Protein AF-A0A533W131-F1 (afdb_monomer)

pLDDT: mean 86.51, std 12.81, range [50.19, 98.12]

Sequence (50 aa):
MQAVGMGERVGIVGVGYEGFRPLISDLSARELMFEAASKAYSDAEVDPRK

Solvent-accessible surface area (backbone atoms only — not comparable to full-atom values): 3394 Å² total; per-residue (Å²): 135,83,83,72,84,76,67,85,88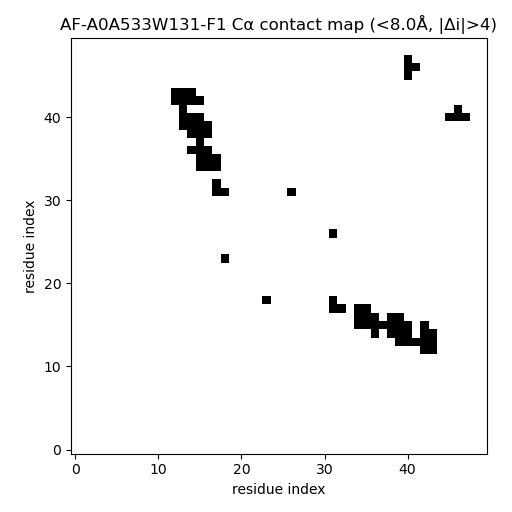,82,81,89,66,50,68,47,72,62,79,96,54,101,73,73,87,88,57,53,73,67,53,41,50,50,52,11,48,54,40,15,31,58,62,42,74,50,69,94,87,118

Structure (mmCIF, N/CA/C/O backbone):
data_AF-A0A533W131-F1
#
_entry.id   AF-A0A533W131-F1
#
loop_
_atom_site.group_PDB
_atom_site.id
_atom_site.type_symbol
_atom_site.label_atom_id
_atom_site.label_alt_id
_atom_site.label_comp_id
_atom_site.label_asym_id
_atom_site.label_entity_id
_atom_site.label_seq_id
_atom_site.pdbx_PDB_ins_code
_atom_site.Cartn_x
_atom_site.Cartn_y
_atom_site.Cartn_z
_atom_site.occupancy
_atom_site.B_iso_or_equiv
_atom_site.auth_seq_id
_atom_site.auth_comp_id
_atom_site.auth_asym_id
_atom_site.auth_atom_id
_atom_site.pdbx_PDB_model_num
ATOM 1 N N . MET A 1 1 ? -24.368 -21.642 27.145 1.00 50.19 1 MET A N 1
ATOM 2 C CA . MET A 1 1 ? -23.843 -21.275 25.814 1.00 50.19 1 MET A CA 1
ATOM 3 C C . MET A 1 1 ? -22.575 -20.473 26.059 1.00 50.19 1 MET A C 1
ATOM 5 O O . MET A 1 1 ? -22.678 -19.353 26.536 1.00 50.19 1 MET A O 1
ATOM 9 N N . GLN A 1 2 ? -21.402 -21.109 25.961 1.00 50.47 2 GLN A N 1
ATOM 10 C CA . GLN A 1 2 ? -20.140 -20.495 26.393 1.00 50.47 2 GLN A CA 1
ATOM 11 C C . GLN A 1 2 ? -19.727 -19.354 25.456 1.00 50.47 2 GLN A C 1
ATOM 13 O O . GLN A 1 2 ? -19.826 -19.489 24.238 1.00 50.47 2 GLN A O 1
ATOM 18 N N . ALA A 1 3 ? -19.254 -18.253 26.040 1.00 58.72 3 ALA A N 1
ATOM 19 C CA . ALA A 1 3 ? -18.588 -17.179 25.323 1.00 58.72 3 ALA A CA 1
ATOM 20 C C . ALA A 1 3 ? -17.220 -17.687 24.853 1.00 58.72 3 ALA A C 1
ATOM 22 O O . ALA A 1 3 ? -16.304 -17.868 25.654 1.00 58.72 3 ALA A O 1
ATOM 23 N N . VAL A 1 4 ? -17.094 -17.948 23.552 1.00 59.62 4 VAL A N 1
ATOM 24 C CA . VAL A 1 4 ? -15.785 -18.051 22.906 1.00 59.62 4 VAL A CA 1
ATOM 25 C C . VAL A 1 4 ? -15.094 -16.711 23.127 1.00 59.62 4 VAL A C 1
ATOM 27 O O . VAL A 1 4 ? -15.676 -15.672 22.821 1.00 59.62 4 VAL A O 1
ATOM 30 N N . GLY A 1 5 ? -13.881 -16.722 23.682 1.00 66.25 5 GLY A N 1
ATOM 31 C CA . GLY A 1 5 ? -13.026 -15.541 23.706 1.00 66.25 5 GLY A CA 1
ATOM 32 C C . GLY A 1 5 ? -12.772 -15.108 22.268 1.00 66.25 5 GLY A C 1
ATOM 33 O O . GLY A 1 5 ? -11.922 -15.675 21.587 1.00 66.25 5 GLY A O 1
ATOM 34 N N . MET A 1 6 ? -13.576 -14.171 21.773 1.00 64.69 6 MET A N 1
ATOM 35 C CA . MET A 1 6 ? -13.413 -13.619 20.440 1.00 64.69 6 MET A CA 1
ATOM 36 C C . MET A 1 6 ? -12.221 -12.677 20.506 1.00 64.69 6 MET A C 1
ATOM 38 O O . MET A 1 6 ? -12.358 -11.531 20.927 1.00 64.69 6 MET A O 1
ATOM 42 N N . GLY A 1 7 ? -11.047 -13.180 20.121 1.00 74.31 7 GLY A N 1
ATOM 43 C CA . GLY A 1 7 ? -9.941 -12.309 19.740 1.00 74.31 7 GLY A CA 1
ATOM 44 C C . GLY A 1 7 ? -10.431 -11.266 18.732 1.00 74.31 7 GLY A C 1
ATOM 45 O O . GLY A 1 7 ? -11.416 -11.494 18.019 1.00 74.31 7 GLY A O 1
ATOM 46 N N . GLU A 1 8 ? -9.781 -10.106 18.715 1.00 83.75 8 GLU A N 1
ATOM 47 C CA . GLU A 1 8 ? -10.162 -9.002 17.836 1.00 83.75 8 GLU A CA 1
ATOM 48 C C . GLU A 1 8 ? -10.320 -9.494 16.390 1.00 83.75 8 GLU A C 1
ATOM 50 O O . GLU A 1 8 ? -9.473 -10.217 15.859 1.00 83.75 8 GLU A O 1
ATOM 55 N N . ARG A 1 9 ? -11.447 -9.153 15.751 1.00 87.31 9 ARG A N 1
ATOM 56 C CA . ARG A 1 9 ? -11.688 -9.546 14.360 1.00 87.31 9 ARG A CA 1
ATOM 57 C C . ARG A 1 9 ? -10.920 -8.601 13.446 1.00 87.31 9 ARG A C 1
ATOM 59 O O . ARG A 1 9 ? -11.290 -7.439 13.321 1.00 87.31 9 ARG A O 1
ATOM 66 N N . VAL A 1 10 ? -9.880 -9.121 12.806 1.00 90.81 10 VAL A N 1
ATOM 67 C CA . VAL A 1 10 ? -9.016 -8.374 11.883 1.00 90.81 10 VAL A CA 1
ATOM 68 C C . VAL A 1 10 ? -9.428 -8.647 10.434 1.00 90.81 10 VAL A C 1
ATOM 70 O O . VAL A 1 10 ? -9.798 -9.771 10.092 1.00 90.81 10 VAL A O 1
ATOM 73 N N . GLY A 1 11 ? -9.353 -7.622 9.581 1.00 93.69 11 GLY A N 1
ATOM 74 C CA . GLY A 1 11 ? -9.575 -7.717 8.137 1.00 93.69 11 GLY A CA 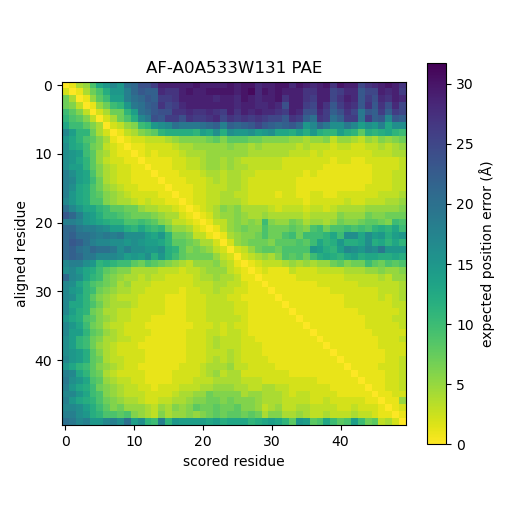1
ATOM 75 C C . GLY A 1 11 ? -8.533 -6.919 7.350 1.00 93.69 11 GLY A C 1
ATOM 76 O O . GLY A 1 11 ? -7.954 -5.968 7.871 1.00 93.69 11 GLY A O 1
ATOM 77 N N . ILE A 1 12 ? -8.292 -7.320 6.099 1.00 95.25 12 ILE A N 1
ATOM 78 C CA . ILE A 1 12 ? -7.455 -6.574 5.148 1.00 95.25 12 ILE A CA 1
ATOM 79 C C . ILE A 1 12 ? -8.352 -5.549 4.456 1.00 95.25 12 ILE A C 1
ATOM 81 O O . ILE A 1 12 ? -9.375 -5.926 3.888 1.00 95.25 12 ILE A O 1
ATOM 85 N N . VAL A 1 13 ? -7.974 -4.274 4.522 1.00 95.69 13 VAL A N 1
ATOM 86 C CA . VAL A 1 13 ? -8.774 -3.152 3.997 1.00 95.69 13 VAL A CA 1
ATOM 87 C C . VAL A 1 13 ? -8.184 -2.511 2.742 1.00 95.69 13 VAL A C 1
ATOM 89 O O . VAL A 1 13 ? -8.864 -1.718 2.111 1.00 95.69 13 VAL A O 1
ATOM 92 N N . GLY A 1 14 ? -6.954 -2.867 2.367 1.00 97.12 14 GLY A N 1
ATOM 93 C CA . GLY A 1 14 ? -6.351 -2.438 1.109 1.00 97.12 14 GLY A CA 1
ATOM 94 C C . GLY A 1 14 ? -5.098 -3.233 0.761 1.00 97.12 14 GLY A C 1
ATOM 95 O O . GLY A 1 14 ? -4.440 -3.802 1.639 1.00 97.12 14 GLY A O 1
ATOM 96 N N . VAL A 1 15 ? -4.781 -3.294 -0.531 1.00 97.12 15 VAL A N 1
ATOM 97 C CA . VAL A 1 15 ? -3.637 -4.031 -1.082 1.00 97.12 15 VAL A CA 1
ATOM 98 C C . VAL A 1 15 ? -2.903 -3.165 -2.104 1.00 97.12 15 VAL A C 1
ATOM 100 O O . VAL A 1 15 ? -3.510 -2.485 -2.923 1.00 97.12 15 VAL A O 1
ATOM 103 N N . GLY A 1 16 ? -1.571 -3.210 -2.094 1.00 96.88 16 GLY A N 1
ATOM 104 C CA . GLY A 1 16 ? -0.739 -2.487 -3.052 1.00 96.88 16 GLY A CA 1
ATOM 105 C C . GLY A 1 16 ? 0.510 -3.2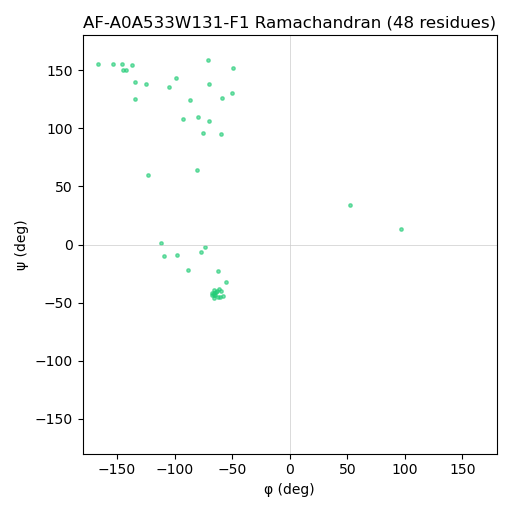72 -3.426 1.00 96.88 16 GLY A C 1
ATOM 106 O O . GLY A 1 16 ? 1.012 -4.082 -2.647 1.00 96.88 16 GLY A O 1
ATOM 107 N N . TYR A 1 17 ? 0.993 -3.055 -4.648 1.00 95.06 17 TYR A N 1
ATOM 108 C CA . TYR A 1 17 ? 2.132 -3.779 -5.205 1.00 95.06 17 TYR A CA 1
ATOM 109 C C . TYR A 1 17 ? 2.979 -2.897 -6.130 1.00 95.06 17 TYR A C 1
ATOM 111 O O . TYR A 1 17 ? 2.490 -1.939 -6.736 1.00 95.06 17 TYR A O 1
ATOM 119 N N . GLU A 1 18 ? 4.256 -3.247 -6.272 1.00 93.81 18 GLU A N 1
ATOM 120 C CA . GLU A 1 18 ? 5.198 -2.619 -7.200 1.00 93.81 18 GLU A CA 1
ATOM 121 C C . GLU A 1 18 ? 6.295 -3.626 -7.590 1.00 93.81 18 GLU A C 1
ATOM 123 O O . GLU A 1 18 ? 6.565 -4.564 -6.842 1.00 93.81 18 GLU A O 1
ATOM 128 N N . GLY A 1 19 ? 6.919 -3.447 -8.759 1.00 86.81 19 GLY A N 1
ATOM 129 C CA . GLY A 1 19 ? 8.055 -4.270 -9.188 1.00 86.81 19 GLY A CA 1
ATOM 130 C C . GLY A 1 19 ? 7.717 -5.443 -10.112 1.00 86.81 19 GLY A C 1
ATOM 131 O O . GLY A 1 19 ? 8.571 -6.285 -10.361 1.00 86.81 19 GLY A O 1
ATOM 132 N N . PHE A 1 20 ? 6.518 -5.511 -10.696 1.00 84.69 20 PHE A N 1
ATOM 133 C CA . PHE A 1 20 ? 6.219 -6.507 -11.738 1.00 84.69 20 PHE A CA 1
ATOM 134 C C . PHE A 1 20 ? 6.744 -6.065 -13.108 1.00 84.69 20 PHE A C 1
ATOM 136 O O . PHE A 1 20 ? 5.978 -5.812 -14.037 1.00 84.69 20 PHE A O 1
ATOM 143 N N . ARG A 1 21 ? 8.068 -5.945 -13.233 1.00 86.00 21 ARG A N 1
ATOM 144 C CA . ARG A 1 21 ? 8.737 -5.634 -14.500 1.00 86.00 21 ARG A CA 1
ATOM 145 C C . ARG A 1 21 ? 10.061 -6.397 -14.650 1.00 86.00 21 ARG A C 1
ATOM 147 O O . ARG A 1 21 ? 10.690 -6.693 -13.639 1.00 86.00 21 ARG A O 1
ATOM 154 N N . PRO A 1 22 ? 10.495 -6.723 -15.888 1.00 78.75 22 PRO A N 1
ATOM 155 C CA . PRO A 1 22 ? 11.625 -7.633 -16.134 1.00 78.75 22 PRO A CA 1
ATOM 156 C C . PRO A 1 22 ? 12.983 -7.167 -15.594 1.00 78.75 22 PRO A C 1
ATOM 158 O O . PRO A 1 22 ? 13.871 -7.988 -15.383 1.00 78.75 22 PRO A O 1
ATOM 161 N N . LEU A 1 23 ? 13.156 -5.860 -15.386 1.00 74.06 23 LEU A N 1
ATOM 162 C CA . LEU A 1 23 ? 14.357 -5.274 -14.806 1.00 74.06 23 LEU A CA 1
ATOM 163 C C . LEU A 1 23 ? 13.937 -4.248 -13.749 1.00 74.06 23 LEU A C 1
ATOM 165 O O . LEU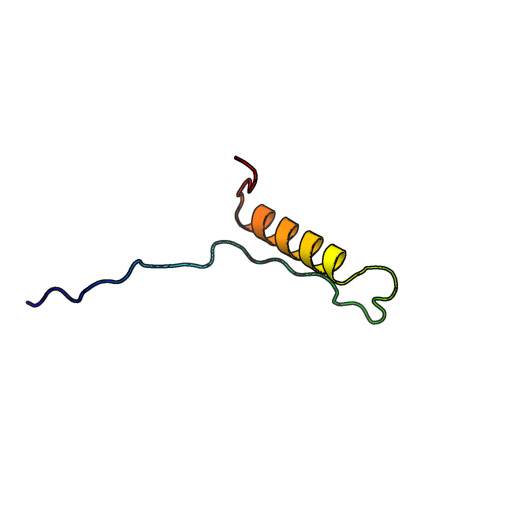 A 1 23 ? 13.176 -3.330 -14.054 1.00 74.06 23 LEU A O 1
ATOM 169 N N . ILE A 1 24 ? 14.436 -4.406 -12.524 1.00 75.12 24 ILE A N 1
ATOM 170 C CA . ILE A 1 24 ? 14.212 -3.479 -11.405 1.00 75.12 24 ILE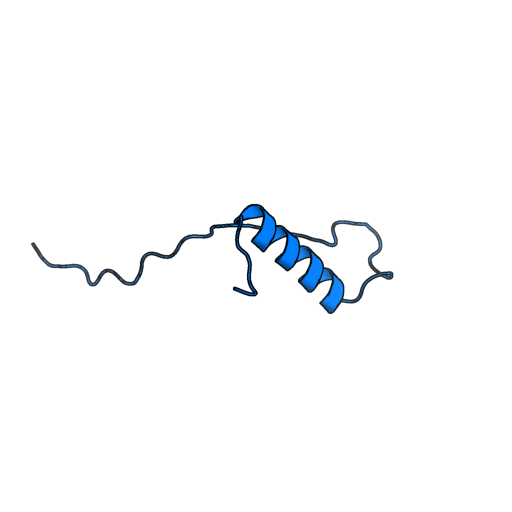 A CA 1
ATOM 171 C C . ILE A 1 24 ? 15.578 -3.004 -10.899 1.00 75.12 24 ILE A C 1
ATOM 173 O O . ILE A 1 24 ? 15.995 -3.300 -9.783 1.00 75.12 24 ILE A O 1
ATOM 177 N N . SER A 1 25 ? 16.347 -2.359 -11.773 1.00 70.88 25 SER A N 1
ATOM 178 C CA . SER A 1 25 ? 17.640 -1.758 -11.411 1.00 70.88 25 SER A CA 1
ATOM 179 C C . SER A 1 25 ? 17.531 -0.260 -11.125 1.00 70.88 25 SER A C 1
ATOM 181 O O . SER A 1 25 ? 18.506 0.356 -10.711 1.00 70.88 25 SER A O 1
ATOM 183 N N . ASP A 1 26 ? 16.370 0.326 -11.411 1.00 78.56 26 ASP A N 1
ATOM 184 C CA . ASP A 1 26 ? 16.078 1.753 -11.318 1.00 78.56 26 ASP A CA 1
ATOM 185 C C . ASP A 1 26 ? 15.571 2.173 -9.934 1.00 78.56 26 ASP A C 1
ATOM 187 O O . ASP A 1 26 ? 15.709 3.339 -9.579 1.00 78.56 26 ASP A O 1
ATOM 191 N N . LEU A 1 27 ? 15.026 1.234 -9.152 1.00 82.44 27 LEU A N 1
ATOM 192 C CA . LEU A 1 27 ? 14.482 1.489 -7.819 1.00 82.44 27 LEU A CA 1
ATOM 193 C C . LEU A 1 27 ? 15.124 0.594 -6.763 1.00 82.44 27 LEU A C 1
ATOM 195 O O . LEU A 1 27 ? 15.286 -0.615 -6.934 1.00 82.44 27 LEU A O 1
ATOM 199 N N . SER A 1 28 ? 15.424 1.192 -5.619 1.00 89.56 28 SER A N 1
ATOM 200 C CA . SER A 1 28 ? 15.807 0.477 -4.410 1.00 89.56 28 SER A CA 1
ATOM 201 C C . SER A 1 28 ? 14.617 -0.268 -3.799 1.00 89.56 28 SER A C 1
ATOM 203 O O . SER A 1 28 ? 13.454 0.102 -3.971 1.00 89.56 28 SER A O 1
ATOM 205 N N . ALA A 1 29 ? 14.901 -1.279 -2.972 1.00 88.94 29 ALA A N 1
ATOM 206 C CA . ALA A 1 29 ? 13.868 -1.990 -2.215 1.00 88.94 29 ALA A CA 1
ATOM 207 C C . ALA A 1 29 ? 12.999 -1.052 -1.356 1.00 88.94 29 ALA A C 1
ATOM 209 O O . ALA A 1 29 ? 11.810 -1.302 -1.167 1.00 88.94 29 ALA A O 1
ATOM 210 N N . ARG A 1 30 ? 13.577 0.048 -0.856 1.00 92.00 30 ARG A N 1
ATOM 211 C CA . ARG A 1 30 ? 12.848 1.051 -0.073 1.00 92.00 30 ARG A CA 1
ATOM 212 C C . ARG A 1 30 ? 11.822 1.794 -0.920 1.00 92.00 30 ARG A C 1
ATOM 214 O O . ARG A 1 30 ? 10.718 2.030 -0.444 1.00 92.00 30 ARG A O 1
ATOM 221 N N . GLU A 1 31 ? 12.184 2.161 -2.142 1.00 93.50 31 GLU A N 1
ATOM 222 C CA . GLU A 1 31 ? 11.273 2.840 -3.065 1.00 93.50 31 GLU A CA 1
ATOM 223 C C . GLU A 1 31 ? 10.147 1.900 -3.494 1.00 93.50 31 GLU A C 1
ATOM 225 O O . GLU A 1 31 ? 8.985 2.276 -3.414 1.00 93.50 31 GLU A O 1
ATOM 230 N N . LEU A 1 32 ? 10.459 0.639 -3.809 1.00 93.50 32 LEU A N 1
ATOM 231 C CA . LEU A 1 32 ? 9.439 -0.371 -4.118 1.00 93.50 32 LEU A CA 1
ATOM 232 C C . LEU A 1 32 ? 8.443 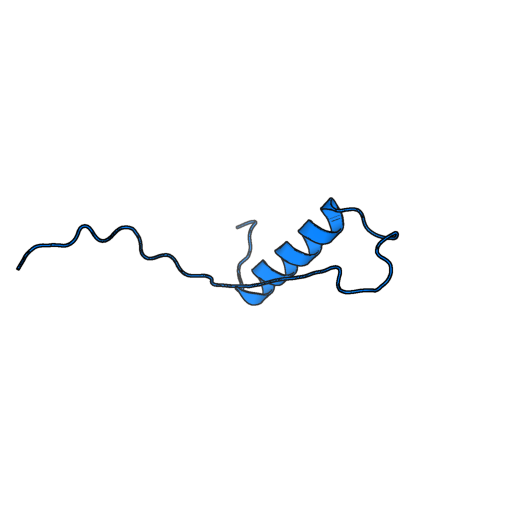-0.560 -2.965 1.00 93.50 32 LEU A C 1
ATOM 234 O O . LEU A 1 32 ? 7.234 -0.596 -3.186 1.00 93.50 32 LEU A O 1
ATOM 238 N N . MET A 1 33 ? 8.942 -0.641 -1.728 1.00 94.94 33 MET A N 1
ATOM 239 C CA . MET A 1 33 ? 8.095 -0.730 -0.535 1.00 94.94 33 MET A CA 1
ATOM 240 C C . MET A 1 33 ? 7.245 0.525 -0.333 1.00 94.94 33 MET A C 1
ATOM 242 O O . MET A 1 33 ? 6.074 0.417 0.026 1.00 94.94 33 MET A O 1
ATOM 246 N N . PHE A 1 34 ? 7.816 1.709 -0.561 1.00 95.19 34 PHE A N 1
ATOM 247 C CA . PHE A 1 34 ? 7.092 2.970 -0.442 1.00 95.19 34 PHE A CA 1
ATOM 248 C C . PHE A 1 34 ? 5.940 3.053 -1.449 1.00 95.19 34 PHE A C 1
ATOM 250 O O . PHE A 1 34 ? 4.822 3.392 -1.064 1.00 95.19 34 PHE A O 1
ATOM 257 N N . GLU A 1 35 ? 6.184 2.685 -2.705 1.00 95.19 35 GLU A N 1
ATOM 258 C CA . GLU A 1 35 ? 5.163 2.679 -3.755 1.00 95.19 35 GLU A CA 1
ATOM 259 C C . GLU A 1 35 ? 4.065 1.646 -3.479 1.00 95.19 35 GLU A C 1
ATOM 261 O O . GLU A 1 35 ? 2.875 1.961 -3.547 1.00 95.19 35 GLU A O 1
ATOM 266 N N . ALA A 1 36 ? 4.440 0.422 -3.092 1.00 96.44 36 ALA A N 1
ATOM 267 C CA . ALA A 1 36 ? 3.476 -0.615 -2.734 1.00 96.44 36 ALA A CA 1
ATOM 268 C C . ALA A 1 36 ? 2.599 -0.196 -1.540 1.00 96.44 36 ALA A C 1
ATOM 270 O O . ALA A 1 36 ? 1.377 -0.333 -1.598 1.00 96.44 36 ALA A O 1
ATOM 271 N N . ALA A 1 37 ? 3.194 0.369 -0.485 1.00 96.56 37 ALA A N 1
ATOM 272 C CA . ALA A 1 37 ? 2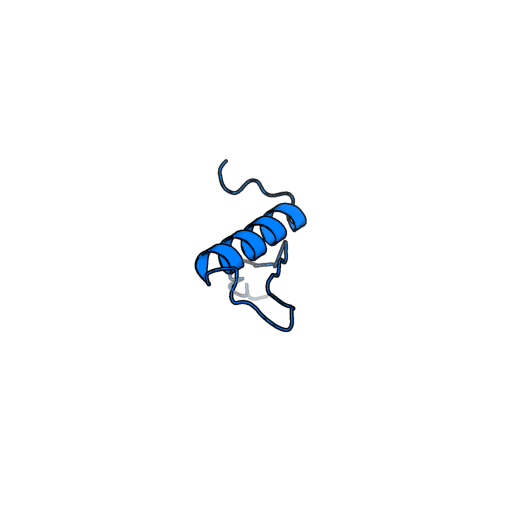.451 0.841 0.682 1.00 96.56 37 ALA A CA 1
ATOM 273 C C . ALA A 1 37 ? 1.535 2.026 0.338 1.00 96.56 37 ALA A C 1
ATOM 275 O O . ALA A 1 37 ? 0.375 2.037 0.738 1.00 96.56 37 ALA A O 1
ATOM 276 N N . SER A 1 38 ? 2.019 2.993 -0.447 1.00 96.44 38 SER A N 1
ATOM 277 C CA . SER A 1 38 ? 1.230 4.157 -0.877 1.00 96.44 38 SER A CA 1
ATOM 278 C C . SER A 1 38 ? -0.015 3.744 -1.666 1.00 96.44 38 SER A C 1
ATOM 280 O O . SER A 1 38 ? -1.102 4.280 -1.438 1.00 96.44 38 SER A O 1
ATOM 282 N N . LYS A 1 39 ? 0.112 2.737 -2.538 1.00 97.25 39 LYS A N 1
ATOM 283 C CA . LYS A 1 39 ? -1.026 2.141 -3.250 1.00 97.25 39 LYS A CA 1
ATOM 284 C C . LYS A 1 39 ? -1.991 1.425 -2.306 1.00 97.25 39 LYS A C 1
ATOM 286 O O . LYS A 1 39 ? -3.189 1.610 -2.457 1.00 97.25 39 LYS A O 1
ATOM 291 N N . ALA A 1 40 ? -1.493 0.681 -1.314 1.00 98.12 40 ALA A N 1
ATOM 292 C CA . ALA A 1 40 ? -2.345 0.004 -0.331 1.00 98.12 40 ALA A CA 1
ATOM 293 C C . ALA A 1 40 ? -3.161 0.992 0.520 1.00 98.12 40 ALA A C 1
ATOM 295 O O . ALA A 1 40 ? -4.339 0.759 0.770 1.00 98.12 40 ALA A O 1
ATOM 296 N N . TYR A 1 41 ? -2.558 2.112 0.933 1.00 97.19 41 TYR A N 1
ATOM 297 C CA . TYR A 1 41 ? -3.276 3.177 1.641 1.00 97.19 41 TYR A CA 1
ATOM 298 C C . TYR A 1 41 ? -4.324 3.852 0.759 1.00 97.19 41 TYR A C 1
ATOM 300 O O . TYR A 1 41 ? -5.421 4.139 1.228 1.00 97.19 41 TYR A O 1
ATOM 308 N N . SER A 1 42 ? -3.997 4.064 -0.519 1.00 96.94 42 SER A N 1
ATOM 309 C CA . SER A 1 42 ? -4.931 4.640 -1.490 1.00 96.94 42 SER A CA 1
ATOM 310 C C . SER A 1 42 ? -6.125 3.715 -1.744 1.00 96.94 42 SER A C 1
ATOM 312 O O . SER A 1 42 ? -7.253 4.187 -1.750 1.00 96.94 42 SER A O 1
ATOM 314 N N . ASP A 1 43 ? -5.883 2.410 -1.902 1.00 97.94 43 ASP A N 1
ATOM 315 C CA . ASP A 1 43 ? -6.919 1.376 -2.058 1.00 97.94 43 ASP A CA 1
ATOM 316 C C . ASP A 1 43 ? -7.835 1.292 -0.826 1.00 97.94 43 ASP A C 1
ATOM 318 O O . ASP A 1 43 ? -9.048 1.175 -0.954 1.00 97.94 43 ASP A O 1
ATOM 322 N N . ALA A 1 44 ? -7.260 1.443 0.372 1.00 97.31 44 ALA A N 1
ATOM 323 C CA . ALA A 1 44 ? -8.008 1.492 1.626 1.00 97.31 44 ALA A CA 1
ATOM 324 C C . ALA A 1 44 ? -8.711 2.839 1.896 1.00 97.31 44 ALA A C 1
ATOM 326 O O . ALA A 1 44 ? -9.405 2.953 2.904 1.00 97.31 44 ALA A O 1
ATOM 327 N N . GLU A 1 45 ? -8.489 3.866 1.067 1.00 96.56 45 GLU A N 1
ATOM 328 C CA . GLU A 1 45 ? -8.910 5.256 1.313 1.00 96.56 45 GLU A CA 1
ATOM 329 C C . GLU A 1 45 ? -8.459 5.799 2.693 1.00 96.56 45 GLU A C 1
ATOM 331 O O . GLU A 1 45 ? -9.144 6.600 3.335 1.00 96.56 45 GLU A O 1
ATOM 336 N N . VAL A 1 46 ? -7.279 5.373 3.161 1.00 95.00 46 VAL A N 1
ATOM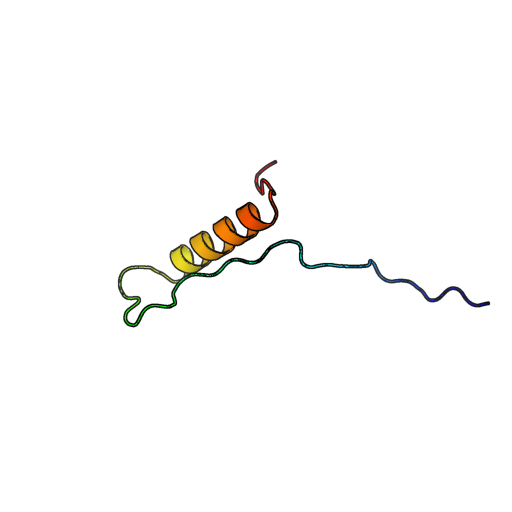 337 C CA . VAL A 1 46 ? -6.704 5.741 4.466 1.00 95.00 46 VAL A CA 1
ATOM 338 C C . VAL A 1 46 ? -5.579 6.761 4.297 1.00 95.00 46 VAL A C 1
ATOM 340 O O . VAL A 1 46 ? -4.681 6.588 3.476 1.00 95.00 46 VAL A O 1
ATOM 343 N N . ASP A 1 47 ? -5.574 7.800 5.138 1.00 93.44 47 ASP A N 1
ATOM 344 C CA . ASP A 1 47 ? -4.428 8.701 5.297 1.00 93.44 47 ASP A CA 1
ATOM 345 C C . ASP A 1 47 ? -3.534 8.208 6.451 1.00 93.44 47 ASP A C 1
ATOM 347 O O . ASP A 1 47 ? -3.923 8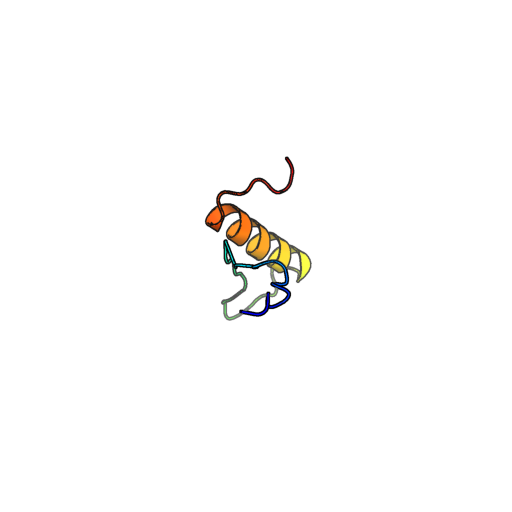.338 7.612 1.00 93.44 47 ASP A O 1
ATOM 351 N N . PRO A 1 48 ? -2.337 7.657 6.178 1.00 87.81 48 PRO A N 1
ATOM 352 C CA . PRO A 1 48 ? -1.462 7.095 7.208 1.00 87.81 48 PRO A CA 1
ATOM 353 C C . PRO A 1 48 ? -0.769 8.152 8.087 1.00 87.81 48 PRO A C 1
ATOM 355 O O . PRO A 1 48 ? 0.022 7.785 8.956 1.00 87.81 48 PRO A O 1
ATOM 358 N N . ARG A 1 49 ? -0.977 9.453 7.830 1.00 89.44 49 ARG A N 1
ATOM 359 C CA . ARG A 1 49 ? -0.347 10.565 8.569 1.00 89.44 49 ARG A CA 1
ATOM 360 C C . ARG A 1 49 ? -1.327 11.390 9.410 1.00 89.44 49 ARG A C 1
ATOM 362 O O . ARG A 1 49 ? -0.889 12.368 10.019 1.00 89.44 49 ARG A O 1
ATOM 369 N N . LYS A 1 50 ? -2.611 11.035 9.422 1.00 78.25 50 LYS A N 1
ATOM 370 C CA . LYS A 1 50 ? -3.607 11.578 10.357 1.00 78.25 50 LYS A CA 1
ATOM 371 C C . LYS A 1 50 ? -3.688 10.718 11.607 1.00 78.25 50 LYS A C 1
ATOM 373 O O . LYS A 1 50 ? -3.862 11.324 12.685 1.00 78.25 50 LYS A O 1
#

Radius of gyration: 17.03 Å; Cα contacts (8 Å, |Δi|>4): 37; chains: 1; bounding box: 42×33×42 Å

Secondary structure (DSSP, 8-state):
--------------------SS---SS-HHHHHHHHHHHHHHHTT--TT-

Foldseek 3Di:
DDDDPDDDDDDQQFWFFDDPDPDDPPDDPVVRVVRGVVRRCVSNVHDPVD

Nearest PDB structures (foldseek):
  8qer-assembly1_A  TM=7.315E-01  e=2.051E+00  Pseudomonas aeruginosa
  3kzu-assembly2_C-2  TM=7.324E-01  e=2.931E+00  Brucella melitensis
  4u4e-assembly1_A  TM=6.854E-01  e=6.904E+00  Sphaerobacter thermophilus DSM 20745
  4mz0-assembly1_B  TM=6.282E-01  e=4.188E+00  Moorena producens 3L
  7f28-assembly2_D  TM=5.782E-01  e=6.428E+00  Acinetobacter baumannii NCGM 237

Mean predicted aligned error: 7.49 Å